Protein AF-A0A7C8ZX13-F1 (afdb_monomer_lite)

Secondary structure (DSSP, 8-state):
-HHHHHHHHT--HHHHHHHTSSS-EEETTTTEEESS----TT-EEHHIIIIIHHHHHHHHHHHTT-HHHHHHHHHHTT----HHHHS--HHHHHHHHHHHH--HHHHHHHHHHHHSPPTTT-

Foldseek 3Di:
DLVQVCVVVVHDSVVSVVQLDDQWWAQPVVRDIDSDDPVDPRTDRNVCVPPVVLLVVLLVCQQVVVLVVNVVSCVSLVFDDDPVLSPDGHPSNSVVRCCRNPVPVVVVVVVCVVPPDDPVVD

Radius of gyration: 17.28 Å; chains: 1; bounding box: 46×30×41 Å

Sequence (122 aa):
FAKMYASKFGVDESKMMERLWGENFFDPATKKWTTKNTGSP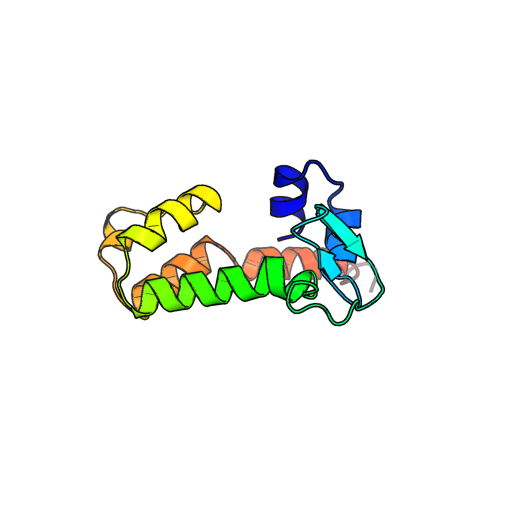TCKRGFVQFCYEPIKQIISTCMNDQKDKLWPMLQKLGVQLKTEEKDLMGKALMKRVMQTWLPAANALLEMMVYHLPSPGKA

InterPro domains:
  IPR027417 P-loop containing nucleoside triphosphate hydrolase [SSF52540] (1-117)

pLDDT: mean 85.0, std 6.36, range [52.75, 92.38]

Structure (mmCIF, N/CA/C/O backbone):
data_AF-A0A7C8ZX13-F1
#
_entry.id   AF-A0A7C8ZX13-F1
#
loop_
_atom_site.group_PDB
_atom_site.id
_atom_site.type_symbol
_atom_site.label_atom_id
_atom_site.label_alt_id
_atom_site.label_comp_id
_atom_site.label_asym_id
_atom_site.label_entity_id
_atom_site.label_seq_id
_atom_site.pdbx_PDB_ins_code
_atom_site.Cartn_x
_atom_site.Cartn_y
_atom_site.Cartn_z
_atom_site.occupancy
_atom_site.B_iso_or_equiv
_atom_site.auth_seq_id
_atom_site.auth_comp_id
_atom_site.auth_asym_id
_atom_site.auth_atom_id
_atom_site.pdbx_PDB_model_num
ATOM 1 N N . PHE A 1 1 ? 3.286 -4.703 -0.290 1.00 83.75 1 PHE A N 1
ATOM 2 C CA . PHE A 1 1 ? 2.932 -4.224 -1.649 1.00 83.75 1 PHE A CA 1
ATOM 3 C C . PHE A 1 1 ? 3.364 -5.186 -2.747 1.00 83.75 1 PHE A C 1
ATOM 5 O O . PHE A 1 1 ? 2.498 -5.579 -3.519 1.00 83.75 1 PHE A O 1
ATOM 12 N N . ALA A 1 2 ? 4.638 -5.595 -2.816 1.00 86.69 2 ALA A N 1
ATOM 13 C CA . ALA A 1 2 ? 5.112 -6.525 -3.847 1.00 86.69 2 ALA A CA 1
ATOM 14 C C . ALA A 1 2 ? 4.301 -7.827 -3.888 1.00 86.69 2 ALA A C 1
ATOM 16 O O . ALA A 1 2 ? 3.661 -8.069 -4.899 1.00 86.69 2 ALA A O 1
ATOM 17 N N . LYS A 1 3 ? 4.176 -8.555 -2.769 1.00 86.38 3 LYS A N 1
ATOM 18 C CA . LYS A 1 3 ? 3.303 -9.739 -2.633 1.00 86.38 3 LYS A CA 1
ATOM 19 C C . LYS A 1 3 ? 1.870 -9.554 -3.154 1.00 86.38 3 LYS A C 1
ATOM 21 O O . LYS A 1 3 ? 1.340 -10.390 -3.885 1.00 86.38 3 LYS A O 1
ATOM 26 N N . MET A 1 4 ? 1.240 -8.433 -2.791 1.00 84.75 4 MET A N 1
ATOM 27 C CA . MET A 1 4 ? -0.134 -8.096 -3.189 1.00 84.75 4 MET A CA 1
ATOM 28 C C . MET A 1 4 ? -0.246 -7.912 -4.707 1.00 84.75 4 MET A C 1
ATOM 30 O O . MET A 1 4 ? -1.146 -8.462 -5.337 1.00 84.75 4 MET A O 1
ATOM 34 N N . TYR A 1 5 ? 0.677 -7.158 -5.306 1.00 85.88 5 TYR A N 1
ATOM 35 C CA . TYR A 1 5 ? 0.672 -6.905 -6.745 1.00 85.88 5 TYR A CA 1
ATOM 36 C C . TYR A 1 5 ? 1.185 -8.083 -7.568 1.00 85.88 5 TYR A C 1
ATOM 38 O O . TYR A 1 5 ? 0.650 -8.329 -8.640 1.00 85.88 5 TYR A O 1
ATOM 46 N N . ALA A 1 6 ? 2.153 -8.836 -7.057 1.00 87.38 6 ALA A N 1
ATOM 47 C CA . ALA A 1 6 ? 2.632 -10.092 -7.619 1.00 87.38 6 ALA A CA 1
ATOM 48 C C . ALA A 1 6 ? 1.469 -11.073 -7.806 1.00 87.38 6 ALA A C 1
ATOM 50 O O . ALA A 1 6 ? 1.208 -11.519 -8.922 1.00 87.38 6 ALA A O 1
ATOM 51 N N . SER A 1 7 ? 0.674 -11.274 -6.748 1.00 85.75 7 SER A N 1
ATOM 52 C CA . SER A 1 7 ? -0.537 -12.105 -6.792 1.00 85.75 7 SER A CA 1
ATOM 53 C C . SER A 1 7 ? -1.580 -11.567 -7.779 1.00 85.75 7 SER A C 1
ATOM 55 O O . SER A 1 7 ? -2.206 -12.331 -8.504 1.00 85.75 7 SER A O 1
ATOM 57 N N . LYS A 1 8 ? -1.757 -10.240 -7.842 1.00 81.38 8 LYS A N 1
ATOM 58 C CA . LYS A 1 8 ? -2.747 -9.595 -8.719 1.00 81.38 8 LYS A CA 1
ATOM 59 C C . LYS A 1 8 ? -2.365 -9.618 -10.203 1.00 81.38 8 LYS A C 1
ATOM 61 O O . LYS A 1 8 ? -3.245 -9.710 -11.052 1.00 81.38 8 LYS A O 1
ATOM 66 N N . PHE A 1 9 ? -1.080 -9.471 -10.516 1.00 82.00 9 PHE A N 1
ATOM 67 C CA . PHE A 1 9 ? -0.569 -9.405 -11.887 1.00 82.00 9 PHE A CA 1
ATOM 68 C C . PHE A 1 9 ? -0.021 -10.743 -12.394 1.00 82.00 9 PHE A C 1
ATOM 70 O O . PHE A 1 9 ? 0.350 -10.823 -13.562 1.00 82.00 9 PHE A O 1
ATOM 77 N N . GLY A 1 10 ? 0.044 -11.774 -11.545 1.00 83.62 10 GLY A N 1
ATOM 78 C CA . GLY A 1 10 ? 0.645 -13.063 -11.893 1.00 83.62 10 GLY A CA 1
ATOM 79 C C . GLY A 1 10 ? 2.149 -12.954 -12.160 1.00 83.62 10 GLY A C 1
ATOM 80 O O . GLY A 1 10 ? 2.669 -13.605 -13.062 1.00 83.62 10 GLY A O 1
ATOM 81 N N . VAL A 1 11 ? 2.841 -12.081 -11.425 1.00 87.00 11 VAL A N 1
ATOM 82 C CA . VAL A 1 11 ? 4.289 -11.854 -11.551 1.00 87.00 11 VAL A CA 1
ATOM 83 C C . VAL A 1 11 ? 4.975 -12.357 -10.289 1.00 87.00 11 VAL A C 1
ATOM 85 O O . VAL A 1 11 ? 4.404 -12.279 -9.210 1.00 87.00 11 VAL A O 1
ATOM 88 N N . ASP A 1 12 ? 6.205 -12.843 -10.423 1.00 90.19 12 ASP A N 1
ATOM 89 C CA . ASP A 1 12 ? 7.054 -13.202 -9.289 1.00 90.19 12 ASP A CA 1
ATOM 90 C C . ASP A 1 12 ? 7.241 -12.032 -8.298 1.00 90.19 12 ASP A C 1
ATOM 92 O O . ASP A 1 12 ? 7.414 -10.876 -8.703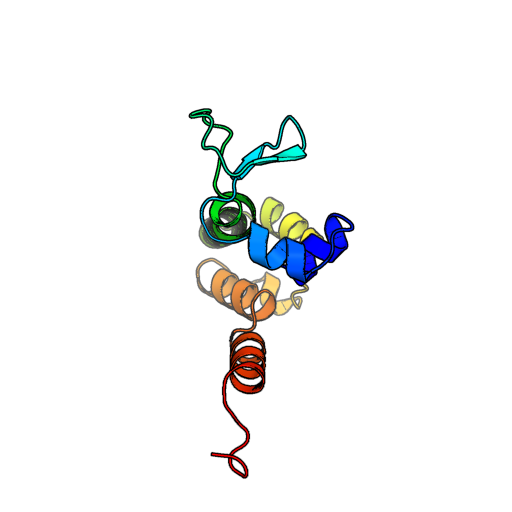 1.00 90.19 12 ASP A O 1
ATOM 96 N N . GLU A 1 13 ? 7.210 -12.335 -6.997 1.00 89.12 13 GLU A N 1
ATOM 97 C CA . GLU A 1 13 ? 7.302 -11.327 -5.938 1.00 89.12 13 GLU A CA 1
ATOM 98 C C . GLU A 1 13 ? 8.640 -10.584 -5.957 1.00 89.12 13 GLU A C 1
ATOM 100 O O . GLU A 1 13 ? 8.640 -9.355 -5.865 1.00 89.12 13 GLU A O 1
ATOM 105 N N . SER A 1 14 ? 9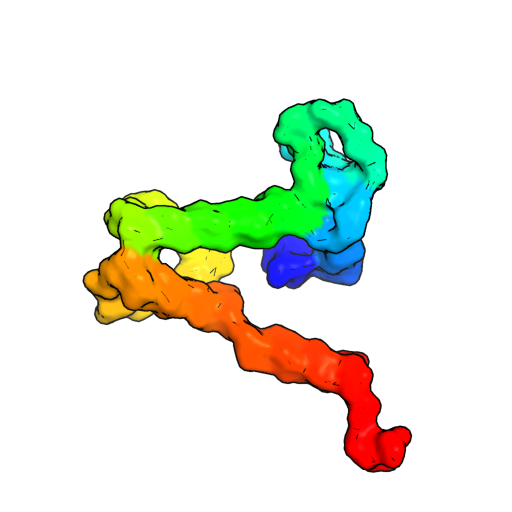.756 -11.289 -6.155 1.00 88.44 14 SER A N 1
ATOM 106 C CA . SER A 1 14 ? 11.094 -10.690 -6.197 1.00 88.44 14 SER A CA 1
ATOM 107 C C . SER A 1 14 ? 11.232 -9.731 -7.375 1.00 88.44 14 SER A C 1
ATOM 109 O O . SER A 1 14 ? 11.645 -8.583 -7.202 1.00 88.44 14 SER A O 1
ATOM 111 N N . LYS A 1 15 ? 10.754 -10.134 -8.559 1.00 87.44 15 LYS A N 1
ATOM 112 C CA . LYS A 1 15 ? 10.706 -9.238 -9.731 1.00 87.44 15 LYS A CA 1
ATOM 113 C C . LYS A 1 15 ? 9.813 -8.021 -9.495 1.00 87.44 15 LYS A C 1
ATOM 115 O O . LYS A 1 15 ? 10.103 -6.934 -9.993 1.00 87.44 15 LYS A O 1
ATOM 120 N N . MET A 1 16 ? 8.704 -8.186 -8.772 1.00 89.00 16 MET A N 1
ATOM 121 C CA . MET A 1 16 ? 7.831 -7.066 -8.424 1.00 89.00 16 MET A CA 1
ATOM 122 C C . MET A 1 16 ? 8.505 -6.121 -7.419 1.00 89.00 16 MET A C 1
ATOM 124 O O . MET A 1 16 ? 8.368 -4.909 -7.569 1.00 89.00 16 MET A O 1
ATOM 128 N N . MET A 1 17 ? 9.248 -6.636 -6.432 1.00 88.06 17 MET A N 1
ATOM 129 C CA . MET A 1 17 ? 10.011 -5.815 -5.481 1.00 88.06 17 MET A CA 1
ATOM 130 C C . MET A 1 17 ? 11.018 -4.913 -6.197 1.00 88.06 17 MET A C 1
ATOM 132 O O . MET A 1 17 ? 11.013 -3.707 -5.961 1.00 88.06 17 MET A O 1
ATOM 136 N N . GLU A 1 18 ? 11.804 -5.465 -7.124 1.00 88.62 18 GLU A N 1
ATOM 137 C CA . GLU A 1 18 ? 12.769 -4.692 -7.918 1.00 88.62 18 GLU A CA 1
ATOM 138 C C . GLU A 1 18 ? 12.084 -3.583 -8.730 1.00 88.62 18 GLU A C 1
ATOM 140 O O . GLU A 1 18 ? 12.515 -2.431 -8.726 1.00 88.62 18 GLU A O 1
ATOM 145 N N . ARG A 1 19 ? 10.963 -3.909 -9.385 1.00 88.38 19 ARG A N 1
ATOM 146 C CA . ARG A 1 19 ? 10.187 -2.971 -10.215 1.00 88.38 19 ARG A CA 1
ATOM 147 C C . ARG A 1 19 ? 9.506 -1.859 -9.421 1.00 88.38 19 ARG A C 1
ATOM 149 O O . ARG A 1 19 ? 9.227 -0.790 -9.962 1.00 88.38 19 ARG A O 1
ATOM 156 N N . LEU A 1 20 ? 9.200 -2.102 -8.150 1.00 88.31 20 LEU A N 1
ATOM 157 C CA . LEU A 1 20 ? 8.569 -1.116 -7.278 1.00 88.31 20 LEU A CA 1
ATOM 158 C C . LEU A 1 20 ? 9.552 -0.070 -6.746 1.00 88.31 20 LEU A C 1
ATOM 160 O O . LEU A 1 20 ? 9.097 0.851 -6.073 1.00 88.31 20 LEU A O 1
ATOM 164 N N . TRP A 1 21 ? 10.851 -0.167 -7.044 1.00 85.88 21 TRP A N 1
ATOM 165 C CA . TRP A 1 21 ? 11.859 0.796 -6.600 1.00 85.88 21 TRP A CA 1
ATOM 166 C C . TRP A 1 21 ? 12.791 1.245 -7.736 1.00 85.88 21 TRP A C 1
ATOM 168 O O . TRP A 1 21 ? 12.785 0.686 -8.832 1.00 85.88 21 TRP A O 1
ATOM 178 N N . GLY A 1 22 ? 13.583 2.290 -7.486 1.00 84.62 22 GLY A N 1
ATOM 179 C CA . GLY A 1 22 ? 14.559 2.822 -8.443 1.00 84.62 22 GLY A CA 1
ATOM 180 C C . GLY A 1 22 ? 13.952 3.541 -9.657 1.00 84.62 22 GLY A C 1
ATOM 181 O O . GLY A 1 22 ? 12.868 4.130 -9.592 1.00 84.62 22 GLY A O 1
ATOM 182 N N . GLU A 1 23 ? 14.681 3.513 -10.776 1.00 85.31 23 GLU A N 1
ATOM 183 C CA . GLU A 1 23 ? 14.293 4.094 -12.075 1.00 85.31 23 GLU A CA 1
ATOM 184 C C . GLU A 1 23 ? 13.396 3.143 -12.885 1.00 85.31 23 GLU A C 1
ATOM 186 O O . GLU A 1 23 ? 13.571 2.972 -14.087 1.00 85.31 23 GLU A O 1
ATOM 191 N N . ASN A 1 24 ? 12.441 2.485 -12.229 1.00 89.00 24 ASN A N 1
ATOM 192 C CA . ASN A 1 24 ? 11.454 1.639 -12.891 1.00 89.00 24 ASN A CA 1
ATOM 193 C C . ASN A 1 24 ? 10.145 2.405 -13.069 1.00 89.00 24 ASN A C 1
ATOM 195 O O . ASN A 1 24 ? 9.593 2.953 -12.112 1.00 89.00 24 ASN A O 1
ATOM 199 N N . PHE A 1 25 ? 9.622 2.408 -14.289 1.00 88.06 25 PHE A N 1
ATOM 200 C CA . PHE A 1 25 ? 8.388 3.083 -14.670 1.00 88.06 25 PHE A CA 1
ATOM 201 C C . PHE A 1 25 ? 7.413 2.073 -15.264 1.00 88.06 25 PHE A C 1
ATOM 203 O O . PHE A 1 25 ? 7.822 1.105 -15.910 1.00 88.06 25 PHE A O 1
ATOM 210 N N . PHE A 1 26 ? 6.121 2.305 -15.057 1.00 85.81 26 PHE A N 1
ATOM 211 C CA . PHE A 1 26 ? 5.068 1.477 -15.630 1.00 85.81 26 PHE A CA 1
ATOM 212 C C . PHE A 1 26 ? 4.188 2.320 -16.539 1.00 85.81 26 PHE A C 1
ATOM 214 O O . PHE A 1 26 ? 3.673 3.356 -16.130 1.00 85.81 26 PHE A O 1
ATOM 221 N N . ASP A 1 27 ? 4.009 1.864 -17.774 1.00 82.50 27 ASP A N 1
ATOM 222 C CA . ASP A 1 27 ? 3.086 2.493 -18.705 1.00 82.50 27 ASP A CA 1
ATOM 223 C C . ASP A 1 27 ? 1.727 1.775 -18.643 1.00 82.50 27 ASP A C 1
ATOM 225 O O . ASP A 1 27 ? 1.627 0.616 -19.058 1.00 82.50 27 ASP A O 1
ATOM 229 N N . PRO A 1 28 ? 0.660 2.430 -18.148 1.00 79.62 28 PRO A N 1
ATOM 230 C CA . PRO A 1 28 ? -0.663 1.822 -18.067 1.00 79.62 28 PRO A CA 1
ATOM 231 C C . PRO A 1 28 ? -1.301 1.554 -19.437 1.00 79.62 28 PRO A C 1
ATOM 233 O O . PRO A 1 28 ? -2.162 0.677 -19.518 1.00 79.62 28 PRO A O 1
ATOM 236 N N . ALA A 1 29 ? -0.890 2.260 -20.500 1.00 80.38 29 ALA A N 1
ATOM 237 C CA . ALA A 1 29 ? -1.435 2.062 -21.842 1.00 80.38 29 ALA A CA 1
ATOM 238 C C . ALA A 1 29 ? -0.908 0.763 -22.463 1.00 80.38 29 ALA A C 1
ATOM 240 O O . ALA A 1 29 ? -1.681 -0.067 -22.939 1.00 80.38 29 ALA A O 1
ATOM 241 N N . THR A 1 30 ? 0.408 0.553 -22.405 1.00 81.25 30 THR A N 1
ATOM 242 C CA . THR A 1 30 ? 1.044 -0.657 -22.949 1.00 81.25 30 THR A CA 1
ATOM 243 C C . THR A 1 30 ? 1.134 -1.805 -21.941 1.00 81.25 30 THR A C 1
ATOM 245 O O . THR A 1 30 ? 1.427 -2.934 -22.334 1.00 81.25 30 THR A O 1
ATOM 248 N N . LYS A 1 31 ? 0.874 -1.536 -20.653 1.00 80.31 31 LYS A N 1
ATOM 249 C CA . LYS A 1 31 ? 1.058 -2.450 -19.509 1.00 80.31 31 LYS A CA 1
ATOM 250 C C . LYS A 1 31 ? 2.485 -2.996 -19.403 1.00 80.31 31 LYS A C 1
ATOM 252 O O . LYS A 1 31 ? 2.696 -4.123 -18.949 1.00 80.31 31 LYS A O 1
ATOM 257 N N . LYS A 1 32 ? 3.472 -2.210 -19.839 1.00 83.19 32 LYS A N 1
ATOM 258 C CA . LYS A 1 32 ? 4.887 -2.593 -19.851 1.00 83.19 32 LYS A CA 1
ATOM 259 C C . LYS A 1 32 ? 5.683 -1.795 -18.831 1.00 83.19 32 LYS A C 1
ATOM 261 O O . LYS A 1 32 ? 5.395 -0.636 -18.544 1.00 83.19 32 LYS A O 1
ATOM 266 N N . TRP A 1 33 ? 6.712 -2.451 -18.311 1.00 85.75 33 TRP A N 1
ATOM 267 C CA . TRP A 1 33 ? 7.737 -1.822 -17.492 1.00 85.75 33 TRP A CA 1
ATOM 268 C C . TRP A 1 33 ? 8.840 -1.264 -18.391 1.00 85.75 33 TRP A C 1
ATOM 270 O O . TRP A 1 33 ? 9.230 -1.910 -19.364 1.00 85.75 33 TRP A O 1
ATOM 280 N N . THR A 1 34 ? 9.349 -0.085 -18.056 1.00 85.06 34 THR A N 1
ATOM 281 C CA . THR A 1 34 ? 10.486 0.553 -18.726 1.00 85.06 34 THR A CA 1
ATOM 282 C C . THR A 1 34 ? 11.411 1.166 -17.686 1.00 85.06 34 THR A C 1
ATOM 284 O O . THR A 1 34 ? 10.959 1.657 -16.656 1.00 85.06 34 THR A O 1
ATOM 287 N N . THR A 1 35 ? 12.711 1.145 -17.959 1.00 83.69 35 THR A N 1
ATOM 288 C CA . THR A 1 35 ? 13.722 1.855 -17.161 1.00 83.69 35 THR A CA 1
ATOM 289 C C . THR A 1 35 ? 14.036 3.240 -17.720 1.00 83.69 35 THR A C 1
ATOM 291 O O . THR A 1 35 ? 14.777 4.017 -17.125 1.00 83.69 35 THR A O 1
ATOM 294 N N . LYS A 1 36 ? 13.475 3.564 -18.889 1.00 79.38 36 LYS A N 1
ATOM 295 C CA . LYS A 1 36 ? 13.613 4.869 -19.526 1.00 79.38 36 LYS A CA 1
ATOM 296 C C . LYS A 1 36 ? 12.400 5.714 -19.194 1.00 79.38 36 LYS A C 1
ATOM 298 O O . LYS A 1 36 ? 11.275 5.324 -19.511 1.00 79.38 36 LYS A O 1
ATOM 303 N N . ASN A 1 37 ? 12.649 6.888 -18.629 1.00 73.25 37 ASN A N 1
ATOM 304 C CA . ASN A 1 37 ? 11.632 7.917 -18.534 1.00 73.25 37 ASN A CA 1
ATOM 305 C C . ASN A 1 37 ? 11.292 8.398 -19.952 1.00 73.25 37 ASN A C 1
ATOM 307 O O . ASN A 1 37 ? 12.146 8.943 -20.648 1.00 73.25 37 ASN A O 1
ATOM 311 N N . THR A 1 38 ? 10.057 8.170 -20.390 1.00 71.88 38 THR A N 1
ATOM 312 C CA . THR A 1 38 ? 9.599 8.578 -21.725 1.00 71.88 38 THR A CA 1
ATOM 313 C C . THR A 1 38 ? 9.149 10.039 -21.772 1.00 71.88 38 THR A C 1
ATOM 315 O O . THR A 1 38 ? 8.750 10.511 -22.831 1.00 71.88 38 THR A O 1
ATOM 318 N N . GLY A 1 39 ? 9.169 10.759 -20.641 1.00 66.06 39 GLY A N 1
ATOM 319 C CA . GLY A 1 39 ? 8.699 12.146 -20.537 1.00 66.06 39 GLY A CA 1
ATOM 320 C C . GLY A 1 39 ? 7.179 12.303 -20.672 1.00 66.06 39 GLY A C 1
ATOM 321 O O . GLY A 1 39 ? 6.658 13.403 -20.509 1.00 66.06 39 GLY A O 1
ATOM 322 N N . SER A 1 40 ? 6.456 11.210 -20.937 1.00 70.94 40 SER A N 1
ATOM 323 C CA . SER A 1 40 ? 4.997 11.199 -20.982 1.00 70.94 40 SER A CA 1
ATOM 324 C C . SER A 1 40 ? 4.412 11.442 -19.584 1.00 70.94 40 SER A C 1
ATOM 326 O O . SER A 1 40 ? 4.894 10.842 -18.618 1.00 70.94 40 SER A O 1
ATOM 328 N N . PRO A 1 41 ? 3.304 12.198 -19.453 1.00 68.12 41 PRO A N 1
ATOM 329 C CA . PRO A 1 41 ? 2.567 12.329 -18.192 1.00 68.12 41 PRO A CA 1
ATOM 330 C C . PRO A 1 41 ? 2.106 10.983 -17.603 1.00 68.12 41 PRO A C 1
ATOM 332 O O . PRO A 1 41 ? 1.839 10.878 -16.404 1.00 68.12 41 PRO A O 1
ATOM 335 N N . THR A 1 42 ? 1.995 9.948 -18.444 1.00 68.31 42 THR A N 1
ATOM 336 C CA . THR A 1 42 ? 1.615 8.585 -18.047 1.00 68.31 42 THR A CA 1
ATOM 337 C C . THR A 1 42 ? 2.787 7.748 -17.528 1.00 68.31 42 THR A C 1
ATOM 339 O O . THR A 1 42 ? 2.553 6.705 -16.924 1.00 68.31 42 THR A O 1
ATOM 342 N N . CYS A 1 43 ? 4.034 8.191 -17.722 1.00 70.75 43 CYS A N 1
ATOM 343 C CA . CYS A 1 43 ? 5.242 7.476 -17.316 1.00 70.75 43 CYS A CA 1
ATOM 344 C C . CYS A 1 43 ? 5.601 7.813 -15.865 1.00 70.75 43 CYS A C 1
ATOM 346 O O . CYS A 1 43 ? 6.490 8.617 -15.581 1.00 70.75 43 CYS A O 1
ATOM 348 N N . LYS A 1 44 ? 4.885 7.200 -14.921 1.00 81.19 44 LYS A N 1
ATOM 349 C CA . LYS A 1 44 ? 5.154 7.358 -13.488 1.00 81.19 44 LYS A CA 1
ATOM 350 C C . LYS A 1 44 ? 6.055 6.239 -12.984 1.00 81.19 44 LYS A C 1
ATOM 352 O O . LYS A 1 44 ? 6.020 5.112 -13.479 1.00 81.19 44 LYS A O 1
ATOM 357 N N . ARG A 1 45 ? 6.868 6.554 -11.971 1.00 88.31 45 ARG A N 1
ATOM 358 C CA . ARG A 1 45 ? 7.667 5.544 -11.265 1.00 88.31 45 ARG A CA 1
ATOM 359 C C . ARG A 1 45 ? 6.740 4.477 -10.693 1.00 88.31 45 ARG A C 1
ATOM 361 O O . ARG A 1 45 ? 5.692 4.816 -10.138 1.00 88.31 45 ARG A O 1
ATOM 368 N N . GLY A 1 46 ? 7.165 3.218 -10.748 1.00 88.75 46 GLY A N 1
ATOM 369 C CA . GLY A 1 46 ? 6.417 2.080 -10.218 1.00 88.75 46 GLY A CA 1
ATOM 370 C C . GLY A 1 46 ? 5.996 2.303 -8.769 1.00 88.75 46 GLY A C 1
ATOM 371 O O . GLY A 1 46 ? 4.824 2.151 -8.436 1.00 88.75 46 GLY A O 1
ATOM 372 N N . PHE A 1 47 ? 6.918 2.784 -7.929 1.00 89.19 47 PHE A N 1
ATOM 373 C CA . PHE A 1 47 ? 6.601 3.149 -6.549 1.00 89.19 47 PHE A CA 1
ATOM 374 C C . PHE A 1 47 ? 5.457 4.166 -6.445 1.00 89.19 47 PHE A C 1
ATOM 376 O O . PHE A 1 47 ? 4.537 4.007 -5.643 1.00 89.19 47 PHE A O 1
ATOM 383 N N . VAL A 1 48 ? 5.514 5.231 -7.248 1.00 88.69 48 VAL A N 1
ATOM 384 C CA . VAL A 1 48 ? 4.547 6.330 -7.171 1.00 88.69 48 VAL A CA 1
ATOM 385 C C . VAL A 1 48 ? 3.160 5.825 -7.546 1.00 88.69 48 VAL A C 1
ATOM 387 O O . VAL A 1 48 ? 2.206 6.050 -6.809 1.00 88.69 48 VAL A O 1
ATOM 390 N N . GLN A 1 49 ? 3.067 5.086 -8.647 1.00 87.44 49 GLN A N 1
ATOM 391 C CA . GLN A 1 49 ? 1.799 4.595 -9.172 1.00 87.44 49 GLN A CA 1
ATOM 392 C C . GLN A 1 49 ? 1.189 3.474 -8.322 1.00 87.44 49 GLN A C 1
ATOM 394 O O . GLN A 1 49 ? -0.020 3.444 -8.105 1.00 87.44 49 GLN A O 1
ATOM 399 N N . PHE A 1 50 ? 2.006 2.537 -7.839 1.00 88.06 50 PHE A N 1
ATOM 400 C CA . PHE A 1 50 ? 1.502 1.339 -7.168 1.00 88.06 50 PHE A CA 1
ATOM 401 C C . PHE A 1 50 ? 1.512 1.437 -5.640 1.00 88.06 50 PHE A C 1
ATOM 403 O O . PHE A 1 50 ? 0.709 0.772 -4.992 1.00 88.06 50 PHE A O 1
ATOM 410 N N . CYS A 1 51 ? 2.365 2.256 -5.033 1.00 89.94 51 CYS A N 1
ATOM 411 C CA . CYS A 1 51 ? 2.421 2.385 -3.574 1.00 89.94 51 CYS A CA 1
ATOM 412 C C . CYS A 1 51 ? 1.864 3.734 -3.117 1.00 89.94 51 CYS A C 1
ATOM 414 O O . CYS A 1 51 ? 0.891 3.779 -2.366 1.00 89.94 51 CYS A O 1
ATOM 416 N N . TYR A 1 52 ? 2.451 4.837 -3.585 1.00 89.75 52 TYR A N 1
ATOM 417 C CA . TYR A 1 52 ? 2.131 6.170 -3.069 1.00 89.75 52 TYR A CA 1
ATOM 418 C C . TYR A 1 52 ? 0.721 6.649 -3.441 1.00 89.75 52 TYR A C 1
ATOM 420 O O . TYR A 1 52 ? -0.010 7.122 -2.572 1.00 89.75 52 TYR A O 1
ATOM 428 N N . GLU A 1 53 ? 0.316 6.526 -4.707 1.00 90.44 53 GLU A N 1
ATOM 429 C CA . GLU A 1 53 ? -0.997 6.989 -5.173 1.00 90.44 53 GLU A CA 1
ATOM 430 C C . GLU A 1 53 ? -2.168 6.304 -4.450 1.00 90.44 53 GLU A C 1
ATOM 432 O O . GLU A 1 53 ? -3.035 7.028 -3.953 1.00 90.44 53 GLU A O 1
ATOM 437 N N . PRO A 1 54 ? -2.188 4.965 -4.281 1.00 90.19 54 PRO A N 1
ATOM 438 C CA . PRO A 1 54 ? -3.209 4.297 -3.475 1.00 90.19 54 PRO A CA 1
ATOM 439 C C . PRO A 1 54 ? -3.254 4.782 -2.022 1.00 90.19 54 PRO A C 1
ATOM 441 O O . PRO A 1 54 ? -4.340 5.021 -1.495 1.00 90.19 54 PRO A O 1
ATOM 444 N N . ILE A 1 55 ? -2.094 4.992 -1.383 1.00 91.56 55 ILE A N 1
ATOM 445 C CA . ILE A 1 55 ? -2.024 5.527 -0.011 1.00 91.56 55 ILE A CA 1
ATOM 446 C C . ILE A 1 55 ? -2.632 6.932 0.044 1.00 91.56 55 ILE A C 1
ATOM 448 O O . ILE A 1 55 ? -3.498 7.207 0.876 1.00 91.56 55 ILE A O 1
ATOM 452 N N . LYS A 1 56 ? -2.213 7.818 -0.866 1.00 92.00 56 LYS A N 1
ATOM 453 C CA . LYS A 1 56 ? -2.715 9.194 -0.944 1.00 92.00 56 LYS A CA 1
ATOM 454 C C . LYS A 1 56 ? -4.225 9.222 -1.178 1.00 92.00 56 LYS A C 1
ATOM 456 O O . LYS A 1 56 ? -4.927 10.004 -0.537 1.00 92.00 56 LYS A O 1
ATOM 461 N N . GLN A 1 57 ? -4.720 8.370 -2.075 1.00 91.88 57 GLN A N 1
ATOM 462 C CA . GLN A 1 57 ? -6.138 8.277 -2.396 1.00 91.88 57 GLN A CA 1
ATOM 463 C C . GLN A 1 57 ? -6.953 7.821 -1.185 1.00 91.88 57 GLN A C 1
ATOM 465 O O . GLN A 1 57 ? -7.911 8.505 -0.837 1.00 91.88 57 GLN A O 1
ATOM 470 N N . ILE A 1 58 ? -6.535 6.750 -0.498 1.00 91.06 58 ILE A N 1
ATOM 471 C CA . ILE A 1 58 ? -7.213 6.260 0.712 1.00 91.06 58 ILE A CA 1
ATOM 472 C C . ILE A 1 58 ? -7.266 7.348 1.784 1.00 91.06 58 ILE A C 1
ATOM 474 O O . ILE A 1 58 ? -8.345 7.653 2.292 1.00 91.06 58 ILE A O 1
ATOM 478 N N . ILE A 1 59 ? -6.128 7.980 2.089 1.00 90.94 59 ILE A N 1
ATOM 479 C CA . ILE A 1 59 ? -6.063 9.050 3.092 1.00 90.94 59 ILE A CA 1
ATOM 480 C C . ILE A 1 59 ? -7.027 10.181 2.726 1.00 90.94 59 ILE A C 1
ATOM 482 O O . ILE A 1 59 ? -7.802 10.613 3.575 1.00 90.94 59 ILE A O 1
ATOM 486 N N . SER A 1 60 ? -7.029 10.627 1.467 1.00 92.38 60 SER A N 1
ATOM 487 C CA . SER A 1 60 ? -7.928 11.689 1.011 1.00 92.38 60 SER A CA 1
ATOM 488 C C . SER A 1 60 ? -9.401 11.286 1.107 1.00 92.38 60 SER A C 1
ATOM 490 O O . SER A 1 60 ? -10.205 12.074 1.597 1.00 92.38 60 SER A O 1
A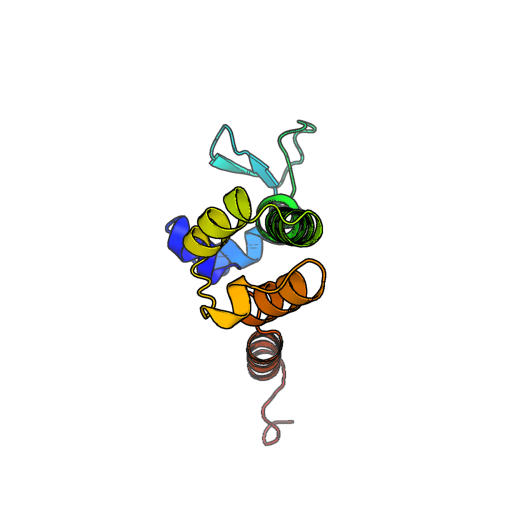TOM 492 N N . THR A 1 61 ? -9.763 10.063 0.707 1.00 92.25 61 THR A N 1
ATOM 493 C CA . THR A 1 61 ? -11.150 9.579 0.807 1.00 92.25 61 THR A CA 1
ATOM 494 C C . THR A 1 61 ? -11.622 9.443 2.253 1.00 92.25 61 THR A C 1
ATOM 496 O O . THR A 1 61 ? -12.766 9.780 2.538 1.00 92.25 61 THR A O 1
ATOM 499 N N . CYS A 1 62 ? -10.744 9.028 3.176 1.00 90.50 62 CYS A N 1
ATOM 500 C CA . CYS A 1 62 ? -11.058 8.966 4.604 1.00 90.50 62 CYS A CA 1
ATOM 501 C C . CYS A 1 62 ? -11.212 10.362 5.223 1.00 90.50 62 CYS A C 1
ATOM 503 O O . CYS A 1 62 ? -12.103 10.570 6.035 1.00 90.50 62 CYS A O 1
ATOM 505 N N . MET A 1 63 ? -10.345 11.313 4.860 1.00 89.44 63 MET A N 1
ATOM 506 C CA . MET A 1 63 ? -10.370 12.677 5.407 1.00 89.44 63 MET A CA 1
ATOM 507 C C . MET A 1 63 ? -11.552 13.510 4.899 1.00 89.44 63 MET A C 1
ATOM 509 O O . MET A 1 63 ? -11.974 14.427 5.592 1.00 89.44 63 MET A O 1
ATOM 513 N N . ASN A 1 64 ? -12.066 13.191 3.710 1.00 90.88 64 ASN A N 1
ATOM 514 C CA . ASN A 1 64 ? -13.219 13.854 3.095 1.00 90.88 64 ASN A CA 1
ATOM 515 C C . ASN A 1 64 ? -14.539 13.087 3.314 1.00 90.88 64 ASN A C 1
ATOM 517 O O . ASN A 1 64 ? -15.518 13.374 2.630 1.00 90.88 64 ASN A O 1
ATOM 521 N N . ASP A 1 65 ? -14.541 12.065 4.178 1.00 86.12 65 ASP A N 1
ATOM 522 C CA . ASP A 1 65 ? -15.693 11.207 4.497 1.00 86.12 65 ASP A CA 1
ATOM 523 C C . ASP A 1 65 ? -16.422 10.613 3.268 1.00 86.12 65 ASP A C 1
ATOM 525 O O . ASP A 1 65 ? -17.618 10.320 3.294 1.00 86.12 65 ASP A O 1
ATOM 529 N N . GLN A 1 66 ? -15.678 10.347 2.186 1.00 89.69 66 GLN A N 1
ATOM 530 C CA . GLN A 1 66 ? -16.178 9.731 0.947 1.00 89.69 66 GLN A CA 1
ATOM 531 C C . GLN A 1 66 ? -16.284 8.206 1.093 1.00 89.69 66 GLN A C 1
ATOM 533 O O . GLN A 1 66 ? -15.579 7.433 0.432 1.00 89.69 66 GLN A O 1
ATOM 538 N N . LYS A 1 67 ? -17.143 7.767 2.019 1.00 86.31 67 LYS A N 1
ATOM 539 C CA . LYS A 1 67 ? -17.330 6.355 2.389 1.00 86.31 67 LYS A CA 1
ATOM 540 C C . LYS A 1 67 ? -17.762 5.492 1.194 1.00 86.31 67 LYS A C 1
ATOM 542 O O . LYS A 1 67 ? -17.281 4.373 1.039 1.00 86.31 67 LYS A O 1
ATOM 547 N N . ASP A 1 68 ? -18.585 6.044 0.306 1.00 89.50 68 ASP A N 1
ATOM 548 C CA . ASP A 1 68 ? -19.034 5.443 -0.956 1.00 89.50 68 ASP A CA 1
ATOM 549 C C . ASP A 1 68 ? -17.871 5.013 -1.868 1.00 89.50 68 ASP A C 1
ATOM 551 O O . ASP A 1 68 ? -17.913 3.937 -2.466 1.00 89.50 68 ASP A O 1
ATOM 555 N N . LYS A 1 69 ? -16.797 5.812 -1.926 1.00 89.25 69 LYS A N 1
ATOM 556 C CA . LYS A 1 69 ? -15.585 5.494 -2.702 1.00 89.25 69 LYS A CA 1
ATOM 557 C C . LYS A 1 69 ? -14.597 4.642 -1.918 1.00 89.25 69 LYS A C 1
ATOM 559 O O . LYS A 1 69 ? -13.887 3.831 -2.514 1.00 89.25 69 LYS A O 1
ATOM 564 N N . LEU A 1 70 ? -14.554 4.817 -0.600 1.00 89.25 70 LEU A N 1
ATOM 565 C CA . LEU A 1 70 ? -13.634 4.109 0.279 1.00 89.25 70 LEU A CA 1
ATOM 566 C C . LEU A 1 70 ? -13.933 2.604 0.327 1.00 89.25 70 LEU A C 1
ATOM 568 O O . LEU A 1 70 ? -13.015 1.802 0.158 1.00 89.25 70 LEU A O 1
ATOM 572 N N . TRP A 1 71 ? -15.194 2.193 0.513 1.00 89.88 71 TRP A N 1
ATOM 573 C CA . TRP A 1 71 ? -15.523 0.770 0.699 1.00 89.88 71 TRP A CA 1
ATOM 574 C C . TRP A 1 71 ? -15.116 -0.125 -0.480 1.00 89.88 71 TRP A C 1
ATOM 576 O O . TRP A 1 71 ? -14.448 -1.137 -0.239 1.00 89.88 71 TRP A O 1
ATOM 586 N N . PRO A 1 72 ? -15.398 0.240 -1.748 1.00 91.25 72 PRO A N 1
ATOM 587 C CA . PRO A 1 72 ? -14.930 -0.536 -2.894 1.00 91.25 72 PRO A CA 1
ATOM 588 C C . PRO A 1 72 ? -13.400 -0.597 -3.001 1.00 91.25 72 PRO A C 1
ATOM 590 O O . PRO A 1 72 ? -12.856 -1.597 -3.473 1.00 91.25 72 PRO A O 1
ATOM 593 N N . MET A 1 73 ? -12.686 0.455 -2.580 1.00 89.31 73 MET A N 1
ATOM 594 C CA . MET A 1 73 ? -11.218 0.456 -2.568 1.00 89.31 73 MET A CA 1
ATOM 595 C C . MET A 1 73 ? -10.670 -0.514 -1.522 1.00 89.31 73 MET A C 1
ATOM 597 O O . MET A 1 73 ? -9.809 -1.329 -1.850 1.00 89.31 73 MET A O 1
ATOM 601 N N . LEU A 1 74 ? -11.202 -0.477 -0.296 1.00 88.69 74 LEU A N 1
ATOM 602 C CA . LEU A 1 74 ? -10.786 -1.381 0.779 1.00 88.69 74 LEU A CA 1
ATOM 603 C C . LEU A 1 74 ? -11.043 -2.846 0.418 1.00 88.69 74 LEU A C 1
ATOM 605 O O . LEU A 1 74 ? -10.157 -3.679 0.596 1.00 88.69 74 LEU A O 1
ATOM 609 N N . GLN A 1 75 ? -12.190 -3.145 -0.198 1.00 88.94 75 GLN A N 1
ATOM 610 C CA . GLN A 1 75 ? -12.507 -4.494 -0.668 1.00 88.94 75 GLN A CA 1
ATOM 611 C C . GLN A 1 75 ? -11.501 -4.994 -1.717 1.00 88.94 75 GLN A C 1
ATOM 613 O O . GLN A 1 75 ? -11.013 -6.118 -1.614 1.00 88.94 75 GLN A O 1
ATOM 618 N N . LYS A 1 76 ? -11.130 -4.158 -2.700 1.00 85.06 76 LYS A N 1
ATOM 619 C CA . LYS A 1 76 ? -10.123 -4.507 -3.724 1.00 85.06 76 LYS A CA 1
ATOM 620 C C . LYS A 1 76 ? -8.723 -4.725 -3.149 1.00 85.06 76 LYS A C 1
ATOM 622 O O . LYS A 1 76 ? -7.920 -5.419 -3.768 1.00 85.06 76 LYS A O 1
ATOM 627 N N . LEU A 1 77 ? -8.424 -4.098 -2.016 1.00 84.00 77 LEU A N 1
ATOM 628 C CA . LEU A 1 77 ? -7.157 -4.234 -1.301 1.00 84.00 77 LEU A CA 1
ATOM 629 C C . LEU A 1 77 ? -7.176 -5.380 -0.279 1.00 84.00 77 LEU A C 1
ATOM 631 O O . LEU A 1 77 ? -6.148 -5.641 0.343 1.00 84.00 77 LEU A O 1
ATOM 635 N N . GLY A 1 78 ? -8.316 -6.060 -0.109 1.00 84.25 78 GLY A N 1
ATOM 636 C CA . GLY A 1 78 ? -8.490 -7.132 0.872 1.00 84.25 78 GLY A CA 1
ATOM 637 C C . GLY A 1 78 ? -8.552 -6.642 2.322 1.00 84.25 78 GLY A C 1
ATOM 638 O O . GLY A 1 78 ? -8.343 -7.429 3.239 1.00 84.25 78 GLY A O 1
ATOM 639 N N . VAL A 1 79 ? -8.821 -5.353 2.544 1.00 86.88 79 VAL A N 1
ATOM 640 C CA . VAL A 1 79 ? -8.904 -4.750 3.879 1.00 86.88 79 VAL A CA 1
ATOM 641 C C . VAL A 1 79 ? -10.332 -4.881 4.395 1.00 86.88 79 VAL A C 1
ATOM 643 O O . VAL A 1 79 ? -11.265 -4.339 3.801 1.00 86.88 79 VAL A O 1
ATOM 646 N N . GLN A 1 80 ? -10.504 -5.578 5.516 1.00 86.81 80 GLN A N 1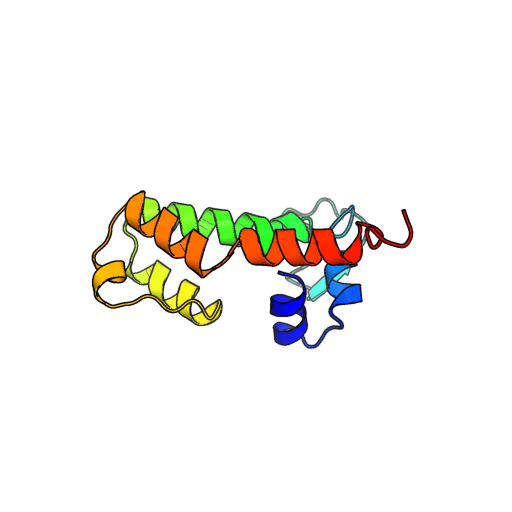
ATOM 647 C CA . GLN A 1 80 ? -11.796 -5.733 6.183 1.00 86.81 80 GLN A CA 1
ATOM 648 C C . GLN A 1 80 ? -11.821 -4.925 7.478 1.00 86.81 80 GLN A C 1
ATOM 650 O O . GLN A 1 80 ? -10.930 -5.063 8.310 1.00 86.81 80 GLN A O 1
ATOM 655 N N . LEU A 1 81 ? -12.853 -4.098 7.641 1.00 86.50 81 LEU A N 1
ATOM 656 C CA . LEU A 1 81 ? -13.121 -3.353 8.871 1.00 86.50 81 LEU A CA 1
ATOM 657 C C . LEU A 1 81 ? -14.353 -3.921 9.575 1.00 86.50 81 LEU A C 1
ATOM 659 O O . LEU A 1 81 ? -15.331 -4.304 8.919 1.00 86.50 81 LEU A O 1
ATOM 663 N N . LYS A 1 82 ? -14.326 -3.906 10.906 1.00 88.62 82 LYS A N 1
ATOM 664 C CA . LYS A 1 82 ? -15.471 -4.228 11.767 1.00 88.62 82 LYS A CA 1
ATOM 665 C C . LYS A 1 82 ? -16.554 -3.155 11.649 1.00 88.62 82 LYS A C 1
ATOM 667 O O . LYS A 1 82 ? -16.273 -2.024 11.264 1.00 88.62 82 LYS A O 1
ATOM 672 N N . THR A 1 83 ? -17.791 -3.487 12.011 1.00 85.44 83 THR A N 1
ATOM 673 C CA . THR A 1 83 ? -18.932 -2.558 11.923 1.00 85.44 83 THR A CA 1
ATOM 674 C C . THR A 1 83 ? -18.676 -1.256 12.685 1.00 85.44 83 THR A C 1
ATOM 676 O O . THR A 1 83 ? -18.766 -0.191 12.091 1.00 85.44 83 THR A O 1
ATOM 679 N N . GLU A 1 84 ? -18.207 -1.343 13.930 1.00 87.00 84 GLU A N 1
ATOM 680 C CA . GLU A 1 84 ? -17.876 -0.181 14.776 1.00 87.00 84 GLU A CA 1
ATOM 681 C C . GLU A 1 84 ? -16.777 0.715 14.176 1.00 87.00 84 GLU A C 1
ATOM 683 O O . GLU A 1 84 ? -16.730 1.922 14.392 1.00 87.00 84 GLU A O 1
ATOM 688 N N . GLU A 1 85 ? -15.866 0.130 13.395 1.00 86.31 85 GLU A N 1
ATOM 689 C CA . GLU A 1 85 ? -14.774 0.861 12.749 1.00 86.31 85 GLU A CA 1
ATOM 690 C C . GLU A 1 85 ? -15.255 1.653 11.530 1.00 86.31 85 GLU A C 1
ATOM 692 O O . GLU A 1 85 ? -14.618 2.638 11.153 1.00 86.31 85 GLU A O 1
ATOM 697 N N . LYS A 1 86 ? -16.373 1.240 10.917 1.00 84.25 86 LYS A N 1
ATOM 698 C CA . LYS A 1 86 ? -16.977 1.929 9.767 1.00 84.25 86 LYS A CA 1
ATOM 699 C C . LYS A 1 86 ? -17.705 3.209 10.166 1.00 84.25 86 LYS A C 1
ATOM 701 O O . LYS A 1 86 ? -17.884 4.094 9.322 1.00 84.25 86 LYS A O 1
ATOM 706 N N . ASP A 1 87 ? -18.078 3.324 11.436 1.00 86.56 87 ASP A N 1
ATOM 707 C CA . ASP A 1 87 ? -18.729 4.510 11.989 1.00 86.56 87 ASP A CA 1
ATOM 708 C C . ASP A 1 87 ? -17.729 5.633 12.286 1.00 86.56 87 ASP A C 1
ATOM 710 O O . ASP A 1 87 ? -18.105 6.804 12.334 1.00 86.56 87 ASP A O 1
ATOM 714 N N . LEU A 1 88 ? -16.433 5.308 12.380 1.00 88.31 88 LEU A N 1
ATOM 715 C CA . LEU A 1 88 ? -15.365 6.298 12.506 1.00 88.31 88 LEU A CA 1
ATOM 716 C C . LEU A 1 88 ? -15.346 7.260 11.304 1.00 88.31 88 LEU A C 1
ATOM 718 O O . LEU A 1 88 ? -15.770 6.924 10.194 1.00 88.31 88 LEU A O 1
ATOM 722 N N . MET A 1 89 ? -14.809 8.461 11.528 1.00 87.56 89 MET A N 1
ATOM 723 C CA . MET A 1 89 ? -14.713 9.529 10.524 1.00 87.56 89 MET A CA 1
ATOM 724 C C . MET A 1 89 ? -13.352 10.227 10.562 1.00 87.56 89 MET A C 1
ATOM 726 O O . MET A 1 89 ? -12.600 10.126 11.547 1.00 87.56 89 MET A O 1
ATOM 730 N N . GLY A 1 90 ? -13.019 10.904 9.462 1.00 88.81 90 GLY A N 1
ATOM 731 C CA . GLY A 1 90 ? -11.797 11.690 9.311 1.00 88.81 90 GLY A CA 1
ATOM 732 C C . GLY A 1 90 ? -10.520 10.953 9.745 1.00 88.81 90 GLY A C 1
ATOM 733 O O . GLY A 1 90 ? -10.213 9.839 9.307 1.00 88.81 90 GLY A O 1
ATOM 734 N N . LYS A 1 91 ? -9.752 11.577 10.649 1.00 89.38 91 LYS A N 1
ATOM 735 C CA . LYS A 1 91 ? -8.446 11.068 11.107 1.00 89.38 91 LYS A CA 1
ATOM 736 C C . LYS A 1 91 ? -8.535 9.714 11.823 1.00 89.38 91 LYS A C 1
ATOM 738 O O . LYS A 1 91 ? -7.610 8.909 11.704 1.00 89.38 91 LYS A O 1
ATOM 743 N N . ALA A 1 92 ? -9.621 9.449 12.554 1.00 91.06 92 ALA A N 1
ATOM 744 C CA . ALA A 1 92 ? -9.798 8.188 13.276 1.00 91.06 92 ALA A CA 1
ATOM 745 C C . ALA A 1 92 ? -10.004 7.015 12.305 1.00 91.06 92 ALA A C 1
ATOM 747 O O . ALA A 1 92 ? -9.345 5.980 12.443 1.00 91.06 92 ALA A O 1
ATOM 748 N N . LEU A 1 93 ? -10.842 7.217 11.283 1.00 90.44 93 LEU A N 1
ATOM 749 C CA . LEU A 1 93 ? -11.067 6.243 10.215 1.00 90.44 93 LEU A CA 1
ATOM 750 C C . LEU A 1 93 ? -9.783 5.989 9.423 1.00 90.44 93 LEU A C 1
ATOM 752 O O . LEU A 1 93 ? -9.380 4.841 9.245 1.00 90.44 93 LEU A O 1
ATOM 756 N N . MET A 1 94 ? -9.091 7.060 9.019 1.00 91.19 94 MET A N 1
ATOM 757 C CA . MET A 1 94 ? -7.817 6.965 8.303 1.00 91.19 94 MET A CA 1
ATOM 758 C C . MET A 1 94 ? -6.787 6.137 9.082 1.00 91.19 94 MET A C 1
ATOM 760 O O . MET A 1 94 ? -6.192 5.217 8.520 1.00 91.19 94 MET A O 1
ATOM 764 N N . LYS A 1 95 ? -6.619 6.398 10.386 1.00 90.88 95 LYS A N 1
ATOM 765 C CA . LYS A 1 95 ? -5.684 5.640 11.227 1.00 90.88 95 LYS A CA 1
ATOM 766 C C . LYS A 1 95 ? -6.049 4.154 11.283 1.00 90.88 95 LYS A C 1
ATOM 768 O O . LYS A 1 95 ? -5.166 3.321 11.094 1.00 90.88 95 LYS A O 1
ATOM 773 N N . ARG A 1 96 ? -7.328 3.821 11.495 1.00 91.75 96 ARG A N 1
ATOM 774 C CA . ARG A 1 96 ? -7.792 2.424 11.573 1.00 91.75 96 ARG A CA 1
ATOM 775 C C . ARG A 1 96 ? -7.583 1.677 10.256 1.00 91.75 96 ARG A C 1
ATOM 777 O O . ARG A 1 96 ? -7.054 0.565 10.256 1.00 91.75 96 ARG A O 1
ATOM 784 N N . VAL A 1 97 ? -7.945 2.309 9.140 1.00 91.38 97 VAL A N 1
ATOM 785 C CA . VAL A 1 97 ? -7.741 1.766 7.792 1.00 91.38 97 VAL A CA 1
ATOM 786 C C . VAL A 1 97 ? -6.262 1.493 7.544 1.00 91.38 97 VAL A C 1
ATOM 788 O O . VAL A 1 97 ? -5.906 0.388 7.141 1.00 91.38 97 VAL A O 1
ATOM 791 N N . MET A 1 98 ? -5.390 2.463 7.837 1.00 89.75 98 MET A N 1
ATOM 792 C CA . MET A 1 98 ? -3.956 2.309 7.601 1.00 89.75 98 MET A CA 1
ATOM 793 C C . MET A 1 98 ? -3.324 1.222 8.471 1.00 89.75 98 MET A C 1
ATOM 795 O O . MET A 1 98 ? -2.503 0.462 7.969 1.00 89.75 98 MET A O 1
ATOM 799 N N . GLN A 1 99 ? -3.720 1.114 9.742 1.00 89.19 99 GLN A N 1
ATOM 800 C CA . GLN A 1 99 ? -3.235 0.064 10.646 1.00 89.19 99 GLN A CA 1
ATOM 801 C C . GLN A 1 99 ? -3.629 -1.338 10.177 1.00 89.19 99 GLN A C 1
ATOM 803 O O . GLN A 1 99 ? -2.837 -2.268 10.297 1.00 89.19 99 GLN A O 1
ATOM 808 N N . THR A 1 100 ? -4.838 -1.477 9.633 1.00 89.12 100 THR A N 1
ATOM 809 C CA . THR A 1 100 ? -5.345 -2.759 9.128 1.00 89.12 100 THR A CA 1
ATOM 810 C C . THR A 1 100 ? -4.697 -3.118 7.793 1.00 89.12 100 THR A C 1
ATOM 812 O O . THR A 1 100 ? -4.356 -4.272 7.553 1.00 89.12 100 THR A O 1
ATOM 815 N N . TRP A 1 101 ? -4.509 -2.128 6.919 1.00 87.38 101 TRP A N 1
ATOM 816 C CA . TRP A 1 101 ? -3.965 -2.345 5.583 1.00 87.38 101 TRP A CA 1
ATOM 817 C C . TRP A 1 101 ? -2.447 -2.537 5.566 1.00 87.38 101 TRP A C 1
ATOM 819 O O . TRP A 1 101 ? -1.951 -3.410 4.855 1.00 87.38 101 TRP A O 1
ATOM 829 N N . LEU A 1 102 ? -1.710 -1.738 6.343 1.00 85.50 102 LEU A N 1
ATOM 830 C CA . LEU A 1 102 ? -0.248 -1.762 6.418 1.00 85.50 102 LEU A CA 1
ATOM 831 C C . LEU A 1 102 ? 0.219 -1.919 7.877 1.00 85.50 102 LEU A C 1
ATOM 833 O O . LEU A 1 102 ? 0.668 -0.945 8.492 1.00 85.50 102 LEU A O 1
ATOM 837 N N . PRO A 1 103 ? 0.156 -3.136 8.447 1.00 83.94 103 PRO A N 1
ATOM 838 C CA . PRO A 1 103 ? 0.686 -3.399 9.780 1.00 83.94 103 PRO A CA 1
ATOM 839 C C . PRO A 1 103 ? 2.214 -3.239 9.789 1.00 83.94 103 PRO A C 1
ATOM 841 O O . PRO A 1 103 ? 2.954 -4.134 9.378 1.00 83.94 103 PRO A O 1
ATOM 844 N N . ALA A 1 104 ? 2.699 -2.088 10.265 1.00 79.19 104 ALA A N 1
ATOM 845 C CA . ALA A 1 104 ? 4.129 -1.772 10.279 1.00 79.19 104 ALA A CA 1
ATOM 846 C C . ALA A 1 104 ? 4.948 -2.772 11.110 1.00 79.19 104 ALA A C 1
ATOM 848 O O . ALA A 1 104 ? 6.069 -3.093 10.734 1.00 79.19 104 ALA A O 1
ATOM 849 N N . ALA A 1 105 ? 4.380 -3.297 12.200 1.00 78.75 105 ALA A N 1
ATOM 850 C CA . ALA A 1 105 ? 5.049 -4.270 13.060 1.00 78.75 105 ALA A CA 1
ATOM 851 C C . ALA A 1 105 ? 5.477 -5.526 12.284 1.00 78.75 105 ALA A C 1
ATOM 853 O O . ALA A 1 105 ? 6.637 -5.914 12.356 1.00 78.75 105 ALA A O 1
ATOM 854 N N . ASN A 1 106 ? 4.578 -6.110 11.487 1.00 80.62 106 ASN A N 1
ATOM 855 C CA . ASN A 1 106 ? 4.874 -7.328 10.730 1.00 80.62 106 ASN A CA 1
ATOM 856 C C . ASN A 1 106 ? 5.946 -7.071 9.667 1.00 80.62 106 ASN A C 1
ATOM 858 O O . ASN A 1 106 ? 6.907 -7.824 9.570 1.00 80.62 106 ASN A O 1
ATOM 862 N N . ALA A 1 107 ? 5.817 -5.966 8.926 1.00 81.69 107 ALA A N 1
ATOM 863 C CA . ALA A 1 107 ? 6.786 -5.601 7.897 1.00 81.69 107 ALA A CA 1
ATOM 864 C C . ALA A 1 107 ? 8.184 -5.324 8.482 1.00 81.69 107 ALA A C 1
ATOM 866 O O . ALA A 1 107 ? 9.189 -5.733 7.908 1.00 81.69 107 ALA A O 1
ATOM 867 N N . LEU A 1 108 ? 8.261 -4.646 9.633 1.00 79.81 108 LEU A N 1
ATOM 868 C CA . LEU A 1 108 ? 9.530 -4.372 10.309 1.00 79.81 108 LEU A CA 1
ATOM 869 C C . LEU A 1 108 ? 10.153 -5.643 10.893 1.00 79.81 108 LEU A C 1
ATOM 871 O O . LEU A 1 108 ? 11.359 -5.823 10.762 1.00 79.81 108 LEU A O 1
ATOM 875 N N . LEU A 1 109 ? 9.354 -6.527 11.497 1.00 83.12 109 LEU A N 1
ATOM 876 C CA . LEU A 1 109 ? 9.839 -7.802 12.031 1.00 83.12 109 LEU A CA 1
ATOM 877 C C . LEU A 1 109 ? 10.386 -8.709 10.925 1.00 83.12 109 LEU A C 1
ATOM 879 O O . LEU A 1 109 ? 11.461 -9.276 11.093 1.00 83.12 109 LEU A O 1
ATOM 883 N N . GLU A 1 110 ? 9.703 -8.802 9.781 1.00 82.56 110 GLU A N 1
ATOM 884 C CA . GLU A 1 110 ? 10.215 -9.533 8.615 1.00 82.56 110 GLU A CA 1
ATOM 885 C C . GLU A 1 110 ? 11.557 -8.948 8.150 1.00 82.56 110 GLU A C 1
ATOM 887 O O . GLU A 1 110 ? 12.535 -9.682 8.024 1.00 82.56 110 GLU A O 1
ATOM 892 N N . MET A 1 111 ? 11.649 -7.623 7.988 1.00 82.69 111 MET A N 1
ATOM 893 C CA . MET A 1 111 ? 12.905 -6.956 7.616 1.00 82.69 111 MET A CA 1
ATOM 894 C C . MET A 1 111 ? 14.035 -7.227 8.616 1.00 82.69 111 MET A C 1
ATOM 896 O O . MET A 1 111 ? 15.169 -7.475 8.209 1.00 82.69 111 MET A O 1
ATOM 900 N N . MET A 1 112 ? 13.733 -7.202 9.918 1.00 80.69 112 MET A N 1
ATOM 901 C CA . MET A 1 112 ? 14.699 -7.514 10.970 1.00 80.69 112 MET A CA 1
ATOM 902 C C . MET A 1 112 ? 15.213 -8.948 10.841 1.00 80.69 112 MET A C 1
ATOM 904 O O . MET A 1 112 ? 16.420 -9.147 10.843 1.00 80.69 112 MET A O 1
ATOM 908 N N . VAL A 1 113 ? 14.330 -9.933 10.665 1.00 82.56 113 VAL A N 1
ATOM 909 C CA . VAL A 1 113 ? 14.724 -11.343 10.497 1.00 82.56 113 VAL A CA 1
ATOM 910 C C . VAL A 1 113 ? 15.585 -11.553 9.248 1.00 82.56 113 VAL A C 1
ATOM 912 O O . VAL A 1 113 ? 16.523 -12.346 9.281 1.00 82.56 113 VAL A O 1
ATOM 915 N N . TYR A 1 114 ? 15.291 -10.849 8.153 1.00 81.56 114 TYR A N 1
ATOM 916 C CA . TYR A 1 114 ? 16.037 -10.995 6.900 1.00 81.56 114 TYR A CA 1
ATOM 917 C C . TYR A 1 114 ? 17.412 -10.316 6.910 1.00 81.56 114 TYR A C 1
ATOM 919 O O . TYR A 1 114 ? 18.330 -10.809 6.254 1.00 81.56 114 TYR A O 1
ATOM 927 N N . HIS A 1 115 ? 17.562 -9.190 7.613 1.00 82.44 115 HIS A N 1
ATOM 928 C CA . HIS A 1 115 ? 18.770 -8.363 7.530 1.00 82.44 115 HIS A CA 1
ATOM 929 C C . HIS A 1 115 ? 19.642 -8.365 8.788 1.00 82.44 115 HIS A C 1
ATOM 931 O O . HIS A 1 115 ? 20.821 -8.024 8.686 1.00 82.44 115 HIS A O 1
ATOM 937 N N . LEU A 1 116 ? 19.114 -8.740 9.958 1.00 81.56 116 LEU A N 1
ATOM 938 C CA . LEU A 1 116 ? 19.921 -8.874 11.170 1.00 81.56 116 LEU A CA 1
ATOM 939 C C . LEU A 1 116 ? 20.448 -10.310 11.288 1.00 81.56 116 LEU A C 1
ATOM 941 O O . LEU A 1 116 ? 19.663 -11.260 11.233 1.00 81.56 116 LEU A O 1
ATOM 945 N N . PRO A 1 117 ? 21.766 -10.501 11.475 1.00 78.06 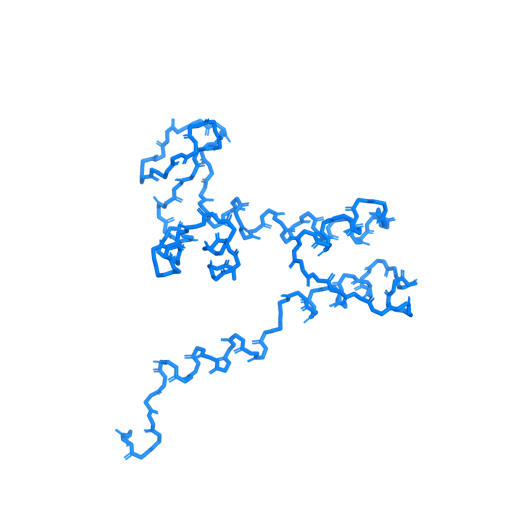117 PRO A N 1
ATOM 946 C CA . PRO A 1 117 ? 22.309 -11.819 11.760 1.00 78.06 117 PRO A CA 1
ATOM 947 C C . PRO A 1 117 ? 21.744 -12.352 13.083 1.00 78.06 117 PRO A C 1
ATOM 949 O O . PRO A 1 117 ? 21.416 -11.592 13.995 1.00 78.06 117 PRO A O 1
ATOM 952 N N . SER A 1 118 ? 21.643 -13.680 13.194 1.00 80.88 118 SER A N 1
ATOM 953 C CA . SER A 1 118 ? 21.247 -14.325 14.450 1.00 80.88 118 SER A CA 1
ATOM 954 C C . SER A 1 118 ? 22.180 -13.878 15.584 1.00 80.88 118 SER A C 1
ATOM 956 O O . SER A 1 118 ? 23.394 -13.902 15.376 1.00 80.88 118 SER A O 1
ATOM 958 N N . PRO A 1 119 ? 21.662 -13.559 16.786 1.00 76.94 119 PRO A N 1
ATOM 959 C CA . PRO A 1 119 ? 22.486 -13.154 17.926 1.00 76.94 119 PRO A CA 1
ATOM 960 C C . PRO A 1 119 ? 23.580 -14.163 18.299 1.00 76.94 119 PRO A C 1
ATOM 962 O O . PRO A 1 119 ? 24.598 -13.778 18.850 1.00 76.94 119 PRO A O 1
ATOM 965 N N . GLY A 1 120 ? 23.396 -15.452 17.987 1.00 76.75 120 GLY A N 1
ATOM 966 C CA . GLY A 1 120 ? 24.417 -16.486 18.210 1.00 76.75 120 GLY A CA 1
ATOM 967 C C . GLY A 1 120 ? 25.501 -16.576 17.125 1.00 76.75 120 GLY A C 1
ATOM 968 O O . GLY A 1 120 ? 26.397 -17.405 17.242 1.00 76.75 120 GLY A O 1
ATOM 969 N N . LYS A 1 121 ? 25.399 -15.787 16.048 1.00 65.50 121 LYS A N 1
ATOM 970 C CA . LYS A 1 121 ? 26.359 -15.714 14.930 1.00 65.50 121 LYS A CA 1
ATOM 971 C C . LYS A 1 121 ? 26.998 -14.322 14.779 1.00 65.50 121 LYS A C 1
ATOM 973 O O . LYS A 1 121 ? 27.766 -14.139 13.837 1.00 65.50 121 LYS A O 1
ATOM 978 N N . ALA A 1 122 ? 26.616 -13.364 15.627 1.00 52.75 122 ALA A N 1
ATOM 979 C CA . ALA A 1 122 ? 27.093 -11.982 15.619 1.00 52.75 122 ALA A CA 1
ATOM 980 C C . ALA A 1 122 ? 28.322 -11.805 16.517 1.00 52.75 122 ALA A C 1
ATOM 982 O O . ALA A 1 122 ? 28.407 -12.525 17.538 1.00 52.75 122 ALA A O 1
#

Organism: Opuntia streptacantha (NCBI:txid393608)